Protein AF-A0A1H7M447-F1 (afdb_monomer_lite)

Structure (mmCIF, N/CA/C/O backbone):
data_AF-A0A1H7M447-F1
#
_entry.id   AF-A0A1H7M447-F1
#
loop_
_atom_site.group_PDB
_atom_site.id
_atom_site.type_symbol
_atom_site.label_atom_id
_atom_site.label_alt_id
_atom_site.label_comp_id
_atom_site.label_asym_id
_atom_site.label_entity_id
_atom_site.label_seq_id
_atom_site.pdbx_PDB_ins_code
_atom_site.Cartn_x
_atom_site.Cartn_y
_atom_site.Cartn_z
_atom_site.occupancy
_atom_site.B_iso_or_equiv
_atom_site.auth_seq_id
_atom_site.auth_comp_id
_atom_site.auth_asym_id
_atom_site.auth_atom_id
_atom_site.pdbx_PDB_model_num
ATOM 1 N N . MET A 1 1 ? 19.206 -11.344 -12.389 1.00 74.00 1 MET A N 1
ATOM 2 C CA . MET A 1 1 ? 17.912 -12.035 -12.629 1.00 74.00 1 MET A CA 1
ATOM 3 C C . MET A 1 1 ? 17.465 -12.844 -11.416 1.00 74.00 1 MET A C 1
ATOM 5 O O . MET A 1 1 ? 16.370 -12.589 -10.942 1.00 74.00 1 MET A O 1
ATOM 9 N N . ALA A 1 2 ? 18.288 -13.759 -10.884 1.00 83.44 2 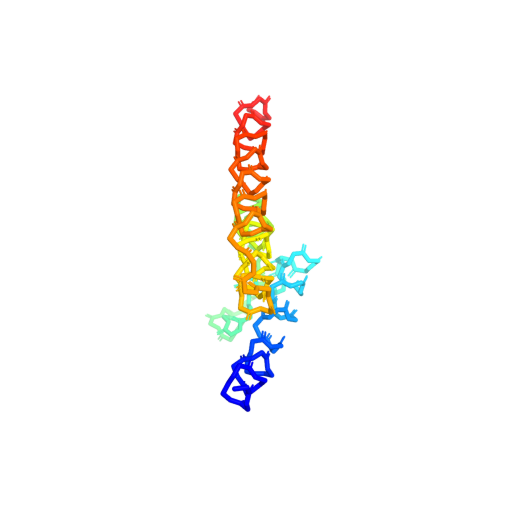ALA A N 1
ATOM 10 C CA . ALA A 1 2 ? 17.946 -14.529 -9.678 1.00 83.44 2 ALA A CA 1
ATOM 11 C C . ALA A 1 2 ? 17.678 -13.646 -8.442 1.00 83.44 2 ALA A C 1
ATOM 13 O O . ALA A 1 2 ? 16.718 -13.883 -7.719 1.00 83.44 2 ALA A O 1
ATOM 14 N N . GLU A 1 3 ? 18.465 -12.583 -8.256 1.00 86.38 3 GLU A N 1
ATOM 15 C CA . GLU A 1 3 ? 18.279 -11.600 -7.177 1.00 86.38 3 GLU A CA 1
ATOM 16 C C . GLU A 1 3 ? 16.869 -10.988 -7.183 1.00 86.38 3 GLU A C 1
ATOM 18 O O . GLU A 1 3 ? 16.180 -11.036 -6.170 1.00 86.38 3 GLU A O 1
ATOM 23 N N . ASN A 1 4 ? 16.385 -10.526 -8.344 1.00 86.69 4 ASN A N 1
ATOM 24 C CA . ASN A 1 4 ? 15.041 -9.953 -8.484 1.00 86.69 4 ASN A CA 1
ATOM 25 C C . ASN A 1 4 ? 13.939 -10.957 -8.105 1.00 86.69 4 ASN A C 1
ATOM 27 O O . ASN A 1 4 ? 12.939 -10.572 -7.506 1.00 86.69 4 ASN A O 1
ATOM 31 N N . ILE A 1 5 ? 14.115 -12.239 -8.442 1.00 88.25 5 ILE A N 1
ATOM 32 C CA . ILE A 1 5 ? 13.148 -13.299 -8.120 1.00 88.25 5 ILE A CA 1
ATOM 33 C C . ILE A 1 5 ? 13.098 -13.525 -6.608 1.00 88.25 5 ILE A C 1
ATOM 35 O O . ILE A 1 5 ? 12.013 -13.564 -6.031 1.00 88.25 5 ILE A O 1
ATOM 39 N N . ILE A 1 6 ? 14.260 -13.618 -5.956 1.00 91.62 6 ILE A N 1
ATOM 40 C CA . ILE A 1 6 ? 14.352 -13.777 -4.499 1.00 91.62 6 ILE A CA 1
ATOM 41 C C . ILE A 1 6 ? 13.711 -12.574 -3.796 1.00 91.62 6 ILE A C 1
ATOM 43 O O . ILE A 1 6 ? 12.917 -12.758 -2.873 1.00 91.62 6 ILE A O 1
ATOM 47 N N . SER A 1 7 ? 13.983 -11.351 -4.264 1.00 87.88 7 SER A N 1
ATOM 48 C CA . SER A 1 7 ? 13.352 -10.140 -3.731 1.00 87.88 7 SER A CA 1
ATOM 49 C C . SER A 1 7 ? 11.828 -10.177 -3.856 1.00 87.88 7 SER A C 1
ATOM 51 O O . SER A 1 7 ? 11.139 -9.848 -2.896 1.00 87.88 7 SER A O 1
ATOM 53 N N . ILE A 1 8 ? 11.282 -10.617 -4.996 1.00 89.31 8 ILE A N 1
ATOM 54 C CA . ILE A 1 8 ? 9.827 -10.730 -5.186 1.00 89.31 8 ILE A CA 1
ATOM 55 C C . ILE A 1 8 ? 9.230 -11.763 -4.228 1.00 89.31 8 ILE A C 1
ATOM 57 O O . ILE A 1 8 ? 8.215 -11.478 -3.598 1.00 89.31 8 ILE A O 1
ATOM 61 N N . ILE A 1 9 ? 9.865 -12.927 -4.068 1.00 93.00 9 ILE A N 1
ATOM 62 C CA . ILE A 1 9 ? 9.388 -13.976 -3.155 1.00 93.00 9 ILE A CA 1
ATOM 63 C C . ILE A 1 9 ? 9.322 -13.458 -1.713 1.00 93.00 9 ILE A C 1
ATOM 65 O O . ILE A 1 9 ? 8.329 -13.688 -1.025 1.00 93.00 9 ILE A O 1
ATOM 69 N N . LEU A 1 10 ? 10.330 -12.702 -1.269 1.00 92.56 10 LEU A N 1
ATOM 70 C CA . LEU A 1 10 ? 10.347 -12.090 0.065 1.00 92.56 10 LEU A CA 1
ATOM 71 C C . LEU A 1 10 ? 9.274 -11.008 0.255 1.00 92.56 10 LEU A C 1
ATOM 73 O O . LEU A 1 10 ? 8.860 -10.753 1.385 1.00 92.56 10 LEU A O 1
ATOM 77 N N . LEU A 1 11 ? 8.797 -10.388 -0.826 1.00 92.56 11 LEU A N 1
ATOM 78 C CA . LEU A 1 11 ? 7.714 -9.404 -0.778 1.00 92.56 11 LEU A CA 1
ATOM 79 C C . LEU A 1 11 ? 6.318 -10.041 -0.759 1.00 92.56 11 LEU A C 1
ATOM 81 O O . LEU A 1 11 ? 5.368 -9.358 -0.380 1.00 92.56 11 LEU A O 1
ATOM 85 N N . ILE A 1 12 ? 6.168 -11.326 -1.106 1.00 93.69 12 ILE A N 1
ATOM 86 C CA . ILE A 1 12 ? 4.861 -12.007 -1.105 1.00 93.69 12 ILE A CA 1
ATOM 87 C C . ILE A 1 12 ? 4.185 -11.944 0.277 1.00 93.69 12 ILE A C 1
ATOM 89 O O . ILE A 1 12 ? 3.034 -11.507 0.328 1.00 93.69 12 ILE A O 1
ATOM 93 N N . PRO A 1 13 ? 4.843 -12.293 1.404 1.00 95.19 13 PRO A N 1
ATOM 94 C CA . PRO A 1 13 ? 4.220 -12.183 2.724 1.00 95.19 13 PRO A CA 1
ATOM 95 C C . PRO A 1 13 ? 3.778 -10.756 3.057 1.00 95.19 13 PRO A C 1
ATOM 97 O O . PRO A 1 13 ? 2.707 -10.565 3.625 1.00 95.19 13 PRO A O 1
ATOM 100 N N . VAL A 1 14 ? 4.568 -9.752 2.662 1.00 94.94 14 VAL A N 1
ATOM 101 C CA . VAL A 1 14 ? 4.225 -8.335 2.859 1.00 94.94 14 VAL A CA 1
ATOM 102 C C . VAL A 1 14 ? 2.982 -7.972 2.052 1.00 94.94 14 VAL A C 1
ATOM 104 O O . VAL A 1 14 ? 2.065 -7.354 2.583 1.00 94.94 14 VAL A O 1
ATOM 107 N N . TYR A 1 15 ? 2.912 -8.398 0.790 1.00 95.12 15 TYR A N 1
ATOM 108 C CA . TYR A 1 15 ? 1.756 -8.162 -0.070 1.00 95.12 15 TYR A CA 1
ATOM 109 C C . TYR A 1 15 ? 0.487 -8.806 0.502 1.00 95.12 15 TYR A C 1
ATOM 111 O O . TYR A 1 15 ? -0.552 -8.156 0.593 1.00 95.12 15 TYR A O 1
ATOM 119 N N . VAL A 1 16 ? 0.581 -10.063 0.947 1.00 96.56 16 VAL A N 1
ATOM 120 C CA . VAL A 1 16 ? -0.530 -10.791 1.578 1.00 96.56 16 VAL A CA 1
ATOM 121 C C . VAL A 1 16 ? -0.982 -10.095 2.860 1.00 96.56 16 VAL A C 1
ATOM 123 O O . VAL A 1 16 ? -2.183 -9.924 3.057 1.00 96.56 16 VAL A O 1
ATOM 126 N N . LEU A 1 17 ? -0.045 -9.648 3.703 1.00 95.69 17 LEU A N 1
ATOM 127 C CA . LEU A 1 17 ? -0.368 -8.889 4.911 1.00 95.69 17 LEU A CA 1
ATOM 128 C C . LEU A 1 17 ? -1.087 -7.583 4.582 1.00 95.69 17 LEU A C 1
ATOM 130 O O . LEU A 1 17 ? -2.098 -7.298 5.205 1.00 95.69 17 LEU A O 1
ATOM 134 N N . LEU A 1 18 ? -0.635 -6.825 3.583 1.00 96.25 18 LEU A N 1
ATOM 135 C CA . LEU A 1 18 ? -1.301 -5.583 3.183 1.00 96.25 18 LEU A CA 1
ATOM 136 C C . LEU A 1 18 ? -2.717 -5.820 2.636 1.00 96.25 18 LEU A C 1
ATOM 138 O O . LEU A 1 18 ? -3.632 -5.061 2.955 1.00 96.25 18 LEU A O 1
ATOM 142 N N . VAL A 1 19 ? -2.924 -6.882 1.850 1.00 96.75 19 VAL A N 1
ATOM 143 C CA . VAL A 1 19 ? -4.268 -7.279 1.397 1.00 96.75 19 VAL A CA 1
ATOM 144 C C . VAL A 1 19 ? -5.139 -7.666 2.592 1.00 96.75 19 VAL A C 1
ATOM 146 O O . VAL A 1 19 ? -6.280 -7.216 2.691 1.00 96.75 19 VAL A O 1
ATOM 149 N N . PHE A 1 20 ? -4.602 -8.451 3.527 1.00 97.12 20 PHE A N 1
ATOM 150 C CA . PHE A 1 20 ? -5.299 -8.801 4.761 1.00 97.12 20 PHE A CA 1
ATOM 151 C C . PHE A 1 20 ? -5.666 -7.553 5.574 1.00 97.12 20 PHE A C 1
ATOM 153 O O . PHE A 1 20 ? -6.818 -7.417 5.972 1.00 97.12 20 PHE A O 1
ATOM 160 N N . SER A 1 21 ? -4.744 -6.606 5.750 1.00 95.62 21 SER A N 1
ATOM 161 C CA . SER A 1 21 ? -4.982 -5.342 6.454 1.00 95.62 21 SER A CA 1
ATOM 162 C C . SER A 1 21 ? -6.042 -4.471 5.783 1.00 95.62 21 SER A C 1
ATOM 164 O O . SER A 1 21 ? -6.783 -3.772 6.469 1.00 95.62 21 SER A O 1
ATOM 166 N N . TYR A 1 22 ? -6.159 -4.527 4.456 1.00 95.94 22 TYR A N 1
ATOM 167 C CA . TYR A 1 22 ? -7.202 -3.811 3.728 1.00 95.94 22 TYR A CA 1
ATOM 168 C C . TYR A 1 22 ? -8.595 -4.439 3.913 1.00 95.94 22 TYR A C 1
ATOM 170 O O . TYR A 1 22 ? -9.581 -3.714 4.067 1.00 95.94 22 TYR A O 1
ATOM 178 N N . LEU A 1 23 ? -8.680 -5.775 3.892 1.00 96.56 23 LEU A N 1
ATOM 179 C CA . LEU A 1 23 ? -9.941 -6.518 4.013 1.00 96.56 23 LEU A CA 1
ATOM 180 C C . LEU A 1 23 ? -10.437 -6.616 5.464 1.00 96.56 23 LEU A C 1
ATOM 182 O O . LEU A 1 23 ? -11.637 -6.506 5.705 1.00 96.56 23 LEU A O 1
ATOM 186 N N . TYR A 1 24 ? -9.513 -6.786 6.410 1.00 95.81 24 TYR A N 1
ATOM 187 C CA . TYR A 1 24 ? -9.756 -7.014 7.837 1.00 95.81 24 TYR A CA 1
ATOM 188 C C . TYR A 1 24 ? -8.976 -5.993 8.693 1.00 95.81 24 TYR A C 1
ATOM 190 O O . TYR A 1 24 ? -8.062 -6.352 9.448 1.00 95.81 24 TYR A O 1
ATOM 198 N N . PRO A 1 25 ? -9.270 -4.683 8.557 1.00 93.81 25 PRO A N 1
ATOM 199 C CA . PRO A 1 25 ? -8.504 -3.615 9.203 1.00 93.81 25 PRO A CA 1
ATOM 200 C C . PRO A 1 25 ? -8.565 -3.665 10.734 1.00 93.81 25 PRO A C 1
ATOM 202 O O . PRO A 1 25 ? -7.577 -3.348 11.395 1.00 93.81 25 PRO A O 1
ATOM 205 N N . GLN A 1 26 ? -9.690 -4.101 11.303 1.00 93.06 26 GLN A N 1
ATOM 206 C CA . GLN A 1 26 ? -9.867 -4.253 12.748 1.00 93.06 26 GLN A CA 1
ATOM 207 C C . GLN A 1 26 ? -8.936 -5.336 13.303 1.00 93.06 26 GLN A C 1
ATOM 209 O O . GLN A 1 26 ? -8.184 -5.122 14.257 1.00 93.06 26 GLN A O 1
ATOM 214 N N . GLU A 1 27 ? -8.971 -6.511 12.683 1.00 92.56 27 GLU A N 1
ATOM 215 C CA . GLU A 1 27 ? -8.161 -7.665 13.041 1.00 92.56 27 GLU A CA 1
ATOM 216 C C . GLU A 1 27 ? -6.682 -7.346 12.863 1.00 92.56 27 GLU A C 1
ATOM 218 O O . GLU A 1 27 ? -5.878 -7.646 13.746 1.00 92.56 27 GLU A O 1
ATOM 223 N N . SER A 1 28 ? -6.334 -6.668 11.768 1.00 93.06 28 SER A N 1
ATOM 224 C CA . SER A 1 28 ? -4.974 -6.223 11.504 1.00 93.06 28 SER A CA 1
ATOM 225 C C . SER A 1 28 ? -4.477 -5.181 12.509 1.00 93.06 28 SER A C 1
ATOM 227 O O . SER A 1 28 ? -3.306 -5.232 12.878 1.00 93.06 28 SER A O 1
ATOM 229 N N . PHE A 1 29 ? -5.319 -4.250 12.973 1.00 92.62 29 PHE A N 1
ATOM 230 C CA . PHE A 1 29 ? -4.934 -3.270 14.001 1.00 92.62 29 PHE A CA 1
ATOM 231 C C . PHE A 1 29 ? -4.579 -3.938 15.330 1.00 92.62 29 PHE A C 1
ATOM 233 O O . PHE A 1 29 ? -3.661 -3.500 16.034 1.00 92.62 29 PHE A O 1
ATOM 240 N N . MET A 1 30 ? -5.343 -4.979 15.668 1.00 92.19 30 MET A N 1
ATOM 241 C CA . MET A 1 30 ? -5.255 -5.713 16.927 1.00 92.19 30 MET A CA 1
ATOM 242 C C . MET A 1 30 ? -4.244 -6.861 16.886 1.00 92.19 30 MET A C 1
ATOM 244 O O . MET A 1 30 ? -3.967 -7.474 17.923 1.00 92.19 30 MET A O 1
ATOM 248 N N . LEU A 1 31 ? -3.674 -7.159 15.718 1.00 90.50 31 LEU A N 1
ATOM 249 C CA . LEU A 1 31 ? -2.694 -8.222 15.547 1.00 90.50 31 LEU A CA 1
ATOM 250 C C . LEU A 1 31 ? -1.488 -7.970 16.466 1.00 90.50 31 LEU A C 1
ATOM 252 O O . LEU A 1 31 ? -0.868 -6.911 16.436 1.00 90.50 31 LEU A O 1
ATOM 256 N N . GLY A 1 32 ? -1.202 -8.925 17.354 1.00 87.69 32 GLY A N 1
ATOM 257 C CA . GLY A 1 32 ? -0.127 -8.805 18.344 1.00 87.69 32 GLY A CA 1
ATOM 258 C C . GLY A 1 32 ? -0.402 -7.859 19.523 1.00 87.69 32 GLY A C 1
ATOM 259 O O . GLY A 1 32 ? 0.477 -7.717 20.367 1.00 87.69 32 GLY A O 1
ATOM 260 N N . LYS A 1 33 ? -1.591 -7.246 19.625 1.00 88.69 33 LYS A N 1
ATOM 261 C CA . LYS A 1 33 ? -1.986 -6.365 20.747 1.00 88.69 33 LYS A CA 1
ATOM 262 C C . LYS A 1 33 ? -3.075 -6.951 21.644 1.00 88.69 33 LYS A C 1
ATOM 264 O O . LYS A 1 33 ? -3.212 -6.517 22.780 1.00 88.69 33 LYS A O 1
ATOM 269 N N . ARG A 1 34 ? -3.824 -7.956 21.170 1.00 87.38 34 ARG A N 1
ATOM 270 C CA . ARG A 1 34 ? -4.959 -8.556 21.908 1.00 87.38 34 ARG A CA 1
ATOM 271 C C . ARG A 1 34 ? -4.610 -9.039 23.321 1.00 87.38 34 ARG A C 1
ATOM 273 O O . ARG A 1 34 ? -5.458 -8.979 24.193 1.00 87.38 34 ARG A O 1
ATOM 280 N N . TRP A 1 35 ? -3.373 -9.476 23.557 1.00 90.06 35 TRP A N 1
ATOM 281 C CA . TRP A 1 35 ? -2.919 -9.970 24.864 1.00 90.06 35 TRP A CA 1
ATOM 282 C C . TRP A 1 35 ? -2.718 -8.868 25.920 1.00 90.06 35 TRP A C 1
ATOM 284 O O . TRP A 1 35 ? -2.537 -9.183 27.090 1.00 90.06 35 TRP A O 1
ATOM 294 N N . GLN A 1 36 ? -2.715 -7.592 25.519 1.00 93.88 36 GLN A N 1
ATOM 295 C CA . GLN A 1 36 ? -2.464 -6.455 26.414 1.00 93.88 36 GLN A CA 1
ATOM 296 C C . GLN A 1 36 ? -3.716 -5.994 27.168 1.00 93.88 36 GLN A C 1
ATOM 298 O O . GLN A 1 36 ? -3.607 -5.208 28.106 1.00 93.88 36 GLN A O 1
ATOM 303 N N . PHE A 1 37 ? -4.895 -6.452 26.751 1.00 90.75 37 PHE A N 1
ATOM 304 C CA . PHE A 1 37 ? -6.179 -5.991 27.260 1.00 90.75 37 PHE A CA 1
ATOM 305 C C . PHE A 1 37 ? -6.883 -7.124 28.007 1.00 90.75 37 PHE A C 1
ATOM 307 O O . PHE A 1 37 ? -6.844 -8.278 27.585 1.00 90.75 37 PHE A O 1
ATOM 314 N N . SER A 1 38 ? -7.522 -6.790 29.128 1.00 87.94 38 SER A N 1
ATOM 315 C CA . SER A 1 38 ? -8.333 -7.723 29.920 1.00 87.94 38 SER A CA 1
ATOM 316 C C . SER A 1 38 ? -9.705 -8.005 29.300 1.00 87.94 38 SER A C 1
ATOM 318 O O . SER A 1 38 ? -10.332 -9.005 29.635 1.00 87.94 38 SER A O 1
ATOM 320 N N . GLU A 1 39 ? -10.163 -7.127 28.409 1.00 88.38 39 GLU A N 1
ATOM 321 C CA . GLU A 1 39 ? -11.440 -7.195 27.693 1.00 88.38 39 GLU A CA 1
ATOM 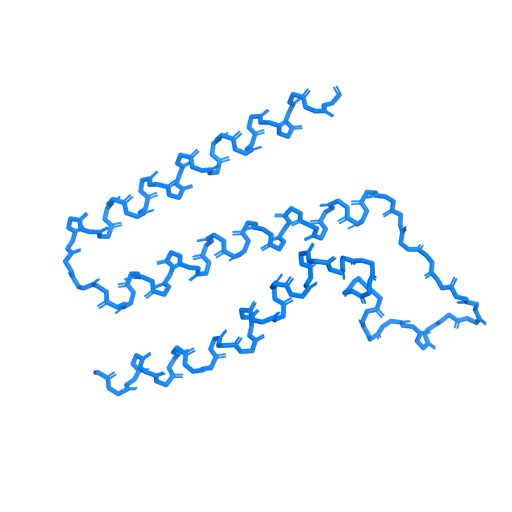322 C C . GLU A 1 39 ? -11.194 -7.117 26.183 1.00 88.38 39 GLU A C 1
ATOM 324 O O . GLU A 1 39 ? -10.105 -6.727 25.758 1.00 88.38 39 GLU A O 1
ATOM 329 N N . GLU A 1 40 ? -12.191 -7.482 25.369 1.00 84.62 40 GLU A N 1
ATOM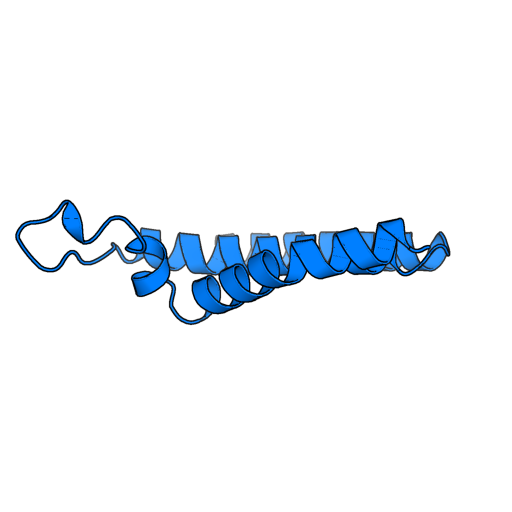 330 C CA . GLU A 1 40 ? -12.070 -7.452 23.909 1.00 84.62 40 GLU A CA 1
ATOM 331 C C . GLU A 1 40 ? -11.913 -6.004 23.408 1.00 84.62 40 GLU A C 1
ATOM 333 O O . GLU A 1 40 ? -12.843 -5.199 23.513 1.00 84.62 40 GLU A O 1
ATOM 338 N N . PRO A 1 41 ? -10.731 -5.626 22.881 1.00 84.94 41 PRO A N 1
ATOM 339 C CA . PRO A 1 41 ? -10.496 -4.254 22.476 1.00 84.94 41 PRO A CA 1
ATOM 340 C C . PRO A 1 41 ? -11.142 -4.002 21.109 1.00 84.94 41 PRO A C 1
ATOM 342 O O . PRO A 1 41 ? -11.011 -4.806 20.181 1.00 84.94 41 PRO A O 1
ATOM 345 N N . HIS A 1 42 ? -11.764 -2.833 20.945 1.00 87.12 42 HIS A N 1
ATOM 346 C CA . HIS A 1 42 ? -12.288 -2.367 19.662 1.00 87.12 42 HIS A CA 1
ATOM 347 C C . HIS A 1 42 ? -11.493 -1.154 19.164 1.00 87.12 42 HIS A C 1
ATOM 349 O O . HIS A 1 42 ? -11.309 -0.185 19.899 1.00 87.12 42 HIS A O 1
ATOM 355 N N . ALA A 1 43 ? -10.990 -1.191 17.923 1.00 88.81 43 ALA A N 1
ATOM 356 C CA . ALA A 1 43 ? -10.348 -0.027 17.323 1.00 88.81 43 ALA A CA 1
ATOM 357 C C . ALA A 1 43 ? -11.381 1.071 17.039 1.00 88.81 43 ALA A C 1
ATOM 359 O O . ALA A 1 43 ? -12.536 0.794 16.711 1.00 88.81 43 ALA A O 1
ATOM 360 N N . SER A 1 44 ? -10.951 2.327 17.146 1.00 90.56 44 SER A N 1
ATOM 361 C CA . SER A 1 44 ? -11.784 3.460 16.752 1.00 90.56 44 SER A CA 1
ATOM 362 C C . SER A 1 44 ? -12.006 3.469 15.240 1.00 90.56 44 SER A C 1
ATOM 364 O O . SER A 1 44 ? -11.153 3.020 14.472 1.00 90.56 44 SER A O 1
ATOM 366 N N . GLU A 1 45 ? -13.113 4.059 14.792 1.00 90.44 45 GLU A N 1
ATOM 367 C CA . GLU A 1 45 ? -13.405 4.199 13.360 1.00 90.44 45 GLU A CA 1
ATOM 368 C C . GLU A 1 45 ? -12.270 4.900 12.602 1.00 90.44 45 GLU A C 1
ATOM 370 O O . GLU A 1 45 ? -11.888 4.470 11.515 1.00 90.44 45 GLU A O 1
ATOM 375 N N . MET A 1 46 ? -11.657 5.922 13.211 1.00 90.00 46 MET A N 1
ATOM 376 C CA . MET A 1 46 ? -10.493 6.604 12.639 1.00 90.00 46 MET A CA 1
ATOM 377 C C . MET A 1 46 ? -9.293 5.665 12.459 1.00 90.00 46 MET A C 1
ATOM 379 O O . MET A 1 46 ? -8.617 5.732 11.435 1.00 90.00 46 MET A O 1
ATOM 383 N N . ALA A 1 47 ? -9.026 4.773 13.420 1.00 90.44 47 ALA A N 1
ATOM 384 C CA . ALA A 1 47 ? -7.934 3.805 13.313 1.00 90.44 47 ALA A CA 1
ATOM 385 C C . ALA A 1 47 ? -8.197 2.772 12.204 1.00 90.44 47 ALA A C 1
ATOM 387 O O . ALA A 1 47 ? -7.287 2.439 11.442 1.00 90.44 47 ALA A O 1
ATOM 388 N N . ILE A 1 48 ? -9.447 2.318 12.073 1.00 93.81 48 ILE A N 1
ATOM 389 C CA . ILE A 1 48 ? -9.884 1.405 11.009 1.00 93.81 48 ILE A CA 1
ATOM 390 C C . ILE A 1 48 ? -9.706 2.064 9.636 1.00 93.81 48 ILE A C 1
ATOM 392 O O . ILE A 1 48 ? -9.105 1.476 8.734 1.00 93.81 48 ILE A O 1
ATOM 396 N N . GLN A 1 49 ? -10.189 3.300 9.477 1.00 91.94 49 GLN A N 1
ATOM 397 C CA . GLN A 1 49 ? -10.045 4.062 8.236 1.00 91.94 49 GLN A CA 1
ATOM 398 C C . GLN A 1 49 ? -8.572 4.299 7.893 1.00 91.94 49 GLN A C 1
ATOM 400 O O . GLN A 1 49 ? -8.168 4.095 6.749 1.00 91.94 49 GLN A O 1
ATOM 405 N N . PHE A 1 50 ? -7.748 4.655 8.883 1.00 91.69 50 PHE A N 1
ATOM 406 C CA . PHE A 1 50 ? -6.313 4.838 8.689 1.00 91.69 50 PHE A CA 1
ATOM 407 C C . PHE A 1 50 ? -5.632 3.563 8.184 1.00 91.69 50 PHE A C 1
ATOM 409 O O . PHE A 1 50 ? -4.875 3.628 7.215 1.00 91.69 50 PHE A O 1
ATOM 416 N N . ILE A 1 51 ? -5.911 2.397 8.780 1.00 94.44 51 ILE A N 1
ATOM 417 C CA . ILE A 1 51 ? -5.355 1.126 8.290 1.00 94.44 51 ILE A CA 1
ATOM 418 C C . ILE A 1 51 ? -5.808 0.839 6.872 1.00 94.44 51 ILE A C 1
ATOM 420 O O . ILE A 1 51 ? -4.983 0.467 6.042 1.00 94.44 51 ILE A O 1
ATOM 424 N N . LYS A 1 52 ? -7.089 1.037 6.569 1.00 94.00 52 LYS A N 1
ATOM 425 C CA . LYS A 1 52 ? -7.607 0.779 5.229 1.00 94.00 52 LYS A CA 1
ATOM 426 C C . LYS A 1 52 ? -6.901 1.648 4.183 1.00 94.00 52 LYS A C 1
ATOM 428 O O . LYS A 1 52 ? -6.384 1.113 3.205 1.00 94.00 52 LYS A O 1
ATOM 433 N N . TYR A 1 53 ? -6.794 2.956 4.423 1.00 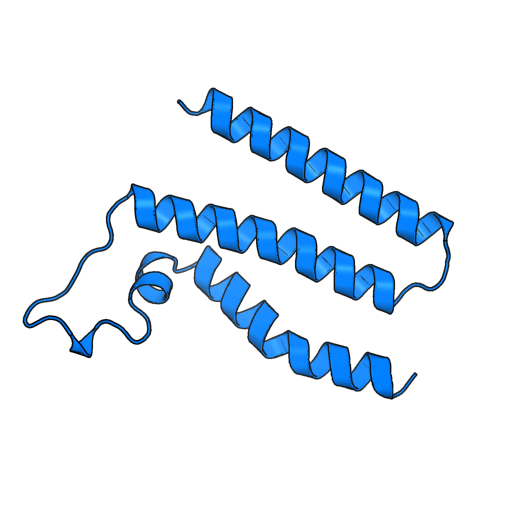93.06 53 TYR A N 1
ATOM 434 C CA . TYR A 1 53 ? -6.143 3.884 3.494 1.00 93.06 53 TYR A CA 1
ATOM 435 C C . TYR A 1 53 ? -4.632 3.677 3.393 1.00 93.06 53 TYR A C 1
ATOM 437 O O . TYR A 1 53 ? -4.082 3.712 2.294 1.00 93.06 53 TYR A O 1
ATOM 445 N N . SER A 1 54 ? -3.950 3.433 4.513 1.00 93.25 54 SER A N 1
ATOM 446 C CA . SER A 1 54 ? -2.510 3.151 4.507 1.00 93.25 54 SER A CA 1
ATOM 447 C C . SER A 1 54 ? -2.193 1.826 3.814 1.00 93.25 54 SER A C 1
ATOM 449 O O . SER A 1 54 ? -1.257 1.780 3.020 1.00 93.25 54 SER A O 1
ATOM 451 N N . SER A 1 55 ? -2.994 0.780 4.033 1.00 95.69 55 SER A N 1
ATOM 452 C CA . SER A 1 55 ? -2.835 -0.515 3.357 1.00 95.69 55 SER A CA 1
ATOM 453 C C . SER A 1 55 ? -3.063 -0.382 1.857 1.00 95.69 55 SER A C 1
ATOM 455 O O . SER A 1 55 ? -2.266 -0.871 1.063 1.00 95.69 55 SER A O 1
ATOM 457 N N . GLU A 1 56 ? -4.105 0.345 1.457 1.00 94.56 56 GLU A N 1
ATOM 458 C CA . GLU A 1 56 ? -4.397 0.636 0.056 1.00 94.56 56 GLU A CA 1
ATOM 459 C C . GLU A 1 56 ? -3.261 1.422 -0.622 1.00 94.56 56 GLU A C 1
ATOM 461 O O . GLU A 1 56 ? -2.813 1.072 -1.716 1.00 94.56 56 GLU A O 1
ATOM 466 N N . PHE A 1 57 ? -2.758 2.466 0.039 1.00 94.56 57 PHE A N 1
ATOM 467 C CA . PHE A 1 57 ? -1.627 3.253 -0.448 1.00 94.56 57 PHE A CA 1
ATOM 468 C C . PHE A 1 57 ? -0.363 2.395 -0.587 1.00 94.56 57 PHE A C 1
ATOM 470 O O . PHE A 1 57 ? 0.291 2.411 -1.631 1.00 94.56 57 PHE A O 1
ATOM 477 N N . LEU A 1 58 ? -0.039 1.602 0.437 1.00 95.56 58 LEU A N 1
ATOM 478 C CA . LEU A 1 58 ? 1.120 0.715 0.428 1.00 95.56 58 LEU A CA 1
ATOM 479 C C . LEU A 1 58 ? 1.001 -0.374 -0.642 1.00 95.56 58 LEU A C 1
ATOM 481 O O . LEU A 1 58 ? 2.003 -0.676 -1.281 1.00 95.56 58 LEU A O 1
ATOM 485 N N . LEU A 1 59 ? -0.194 -0.913 -0.906 1.00 95.88 59 LEU A N 1
ATOM 486 C CA . LEU A 1 59 ? -0.425 -1.840 -2.019 1.00 95.88 59 LEU A CA 1
ATOM 487 C C . LEU A 1 59 ? -0.126 -1.188 -3.369 1.00 95.88 59 LEU A C 1
ATOM 489 O O . LEU A 1 59 ? 0.549 -1.799 -4.199 1.00 95.88 59 LEU A O 1
ATOM 493 N N . ALA A 1 60 ? -0.580 0.047 -3.592 1.00 94.94 60 ALA A N 1
ATOM 494 C CA . ALA A 1 60 ? -0.312 0.771 -4.834 1.00 94.94 60 ALA A CA 1
ATOM 495 C C . ALA A 1 60 ? 1.195 1.028 -5.030 1.00 94.94 60 ALA A C 1
ATOM 497 O O . ALA A 1 60 ? 1.747 0.767 -6.105 1.00 94.94 60 ALA A O 1
ATOM 498 N N . VAL A 1 61 ? 1.882 1.473 -3.973 1.00 94.31 61 VAL A N 1
ATOM 499 C CA . VAL A 1 61 ? 3.333 1.711 -3.987 1.00 94.31 61 VAL A CA 1
ATOM 500 C C . VAL A 1 61 ? 4.099 0.406 -4.204 1.00 94.31 61 VAL A C 1
ATOM 502 O O . VAL A 1 61 ? 4.953 0.336 -5.085 1.00 94.31 61 VAL A O 1
ATOM 505 N N . LEU A 1 62 ? 3.772 -0.648 -3.454 1.00 94.81 62 LEU A N 1
ATOM 506 C CA . LEU A 1 62 ? 4.444 -1.942 -3.539 1.00 94.81 62 LEU A CA 1
ATOM 507 C C . LEU A 1 62 ? 4.251 -2.591 -4.914 1.00 94.81 62 LEU A C 1
ATOM 509 O O . LEU A 1 62 ? 5.214 -3.079 -5.502 1.00 94.81 62 LEU A O 1
ATOM 513 N N . THR A 1 63 ? 3.036 -2.535 -5.465 1.00 93.25 63 THR A N 1
ATOM 514 C CA . THR A 1 63 ? 2.750 -3.015 -6.826 1.00 93.25 63 THR A CA 1
ATOM 515 C C . THR A 1 63 ? 3.584 -2.252 -7.853 1.00 93.25 63 THR A C 1
ATOM 517 O O . THR A 1 63 ? 4.193 -2.862 -8.729 1.00 93.25 63 THR A O 1
ATOM 520 N N . THR A 1 64 ? 3.688 -0.927 -7.708 1.00 92.38 64 THR A N 1
ATOM 521 C CA . THR A 1 64 ? 4.536 -0.102 -8.578 1.00 92.38 64 THR A CA 1
ATOM 522 C C . THR A 1 64 ? 6.002 -0.525 -8.479 1.00 92.38 64 THR A C 1
ATOM 524 O O . THR A 1 64 ? 6.632 -0.752 -9.505 1.00 92.38 64 THR A O 1
ATOM 527 N N . ILE A 1 65 ? 6.541 -0.718 -7.271 1.00 91.44 65 ILE A N 1
ATOM 528 C CA . ILE A 1 65 ? 7.926 -1.175 -7.064 1.00 91.44 65 ILE A CA 1
ATOM 529 C C . ILE A 1 65 ? 8.173 -2.525 -7.750 1.00 91.44 65 ILE A C 1
ATOM 531 O O . ILE A 1 65 ? 9.154 -2.665 -8.479 1.00 91.44 65 ILE A O 1
ATOM 535 N N . ILE A 1 66 ? 7.274 -3.500 -7.572 1.00 91.50 66 ILE A N 1
ATOM 536 C CA . ILE A 1 66 ? 7.389 -4.824 -8.204 1.00 91.50 66 ILE A CA 1
ATOM 537 C C . ILE A 1 66 ? 7.439 -4.687 -9.732 1.00 91.50 66 ILE A C 1
ATOM 539 O O . ILE A 1 66 ? 8.297 -5.285 -10.383 1.00 91.50 66 ILE A O 1
ATOM 543 N N . LEU A 1 67 ? 6.576 -3.852 -10.313 1.00 90.75 67 LEU A N 1
ATOM 544 C CA . LEU A 1 67 ? 6.558 -3.601 -11.754 1.00 90.75 67 LEU A CA 1
ATOM 545 C C . LEU A 1 67 ? 7.852 -2.929 -12.239 1.00 90.75 67 LEU A C 1
ATOM 547 O O . LEU A 1 67 ? 8.404 -3.330 -13.263 1.00 90.75 67 LEU A O 1
ATOM 551 N N . LEU A 1 68 ? 8.390 -1.959 -11.497 1.00 89.81 68 LEU A N 1
ATOM 552 C CA . LEU A 1 68 ? 9.658 -1.302 -11.839 1.00 89.81 68 LEU A CA 1
ATOM 553 C C . LEU A 1 68 ? 10.850 -2.276 -11.826 1.00 89.81 68 LEU A C 1
ATOM 555 O O . LEU A 1 68 ? 11.772 -2.133 -12.637 1.00 89.81 68 LEU A O 1
ATOM 559 N N . VAL A 1 69 ? 10.828 -3.268 -10.931 1.00 88.25 69 VAL A N 1
ATOM 560 C CA . VAL A 1 69 ? 11.847 -4.328 -10.845 1.00 88.25 69 VAL A CA 1
ATOM 561 C C . VAL A 1 69 ? 11.717 -5.330 -11.997 1.00 88.25 69 VAL A C 1
ATOM 563 O O . VAL A 1 69 ? 12.733 -5.784 -12.527 1.00 88.25 69 VAL A O 1
ATOM 566 N N . LEU A 1 70 ? 10.489 -5.664 -12.405 1.00 89.00 70 LEU A N 1
ATOM 567 C CA . LEU A 1 70 ? 10.224 -6.602 -13.502 1.00 89.00 70 LEU A CA 1
ATOM 568 C C . LEU A 1 70 ? 10.522 -6.002 -14.882 1.00 89.00 70 LEU A C 1
ATOM 570 O O . LEU A 1 70 ? 11.072 -6.684 -15.747 1.00 89.00 70 LEU A O 1
ATOM 574 N N . PHE A 1 71 ? 10.186 -4.729 -15.097 1.00 89.88 71 PHE A N 1
ATOM 575 C CA . PHE A 1 71 ? 10.336 -4.066 -16.390 1.00 89.88 71 PHE A CA 1
ATOM 576 C C . PHE A 1 71 ? 11.555 -3.140 -16.409 1.00 89.88 71 PHE A C 1
ATOM 578 O O . PHE A 1 71 ? 11.618 -2.144 -15.689 1.00 89.88 71 PHE A O 1
ATOM 585 N N . ASN A 1 72 ? 12.518 -3.422 -17.293 1.00 87.75 72 ASN A N 1
ATOM 586 C CA . ASN A 1 72 ? 13.711 -2.580 -17.462 1.00 87.75 72 ASN A CA 1
ATOM 587 C C . ASN A 1 72 ? 13.510 -1.400 -18.436 1.00 87.75 72 ASN A C 1
ATOM 589 O O . ASN A 1 72 ? 14.367 -0.530 -18.555 1.00 87.75 72 ASN A O 1
ATOM 593 N N . ASN A 1 73 ? 12.386 -1.359 -19.154 1.00 93.75 73 ASN A N 1
ATOM 594 C CA . ASN A 1 73 ? 12.116 -0.310 -20.132 1.00 93.75 73 ASN A CA 1
ATOM 595 C C . ASN A 1 73 ? 11.762 1.016 -19.431 1.00 93.75 73 ASN A C 1
ATOM 597 O O . ASN A 1 73 ? 10.787 1.089 -18.684 1.00 93.75 73 ASN A O 1
ATOM 601 N N . VAL A 1 74 ? 12.536 2.072 -19.706 1.00 92.50 74 VAL A N 1
ATOM 602 C CA . VAL A 1 74 ? 12.380 3.399 -19.082 1.00 92.50 74 VAL A CA 1
ATOM 603 C C . VAL A 1 74 ? 10.994 3.997 -19.330 1.00 92.50 74 VAL A C 1
ATOM 605 O O . VAL A 1 74 ? 10.401 4.554 -18.410 1.00 92.50 74 VAL A O 1
ATOM 608 N N . THR A 1 75 ? 10.436 3.839 -20.530 1.00 93.62 75 THR A N 1
ATOM 609 C CA . THR A 1 75 ? 9.100 4.348 -20.862 1.00 93.62 75 THR A CA 1
ATOM 610 C C . THR A 1 75 ? 8.030 3.690 -19.996 1.00 93.62 75 THR A C 1
ATOM 612 O O . THR A 1 75 ? 7.193 4.384 -19.426 1.00 93.62 75 THR A O 1
ATOM 615 N N . ILE A 1 76 ? 8.097 2.365 -19.818 1.00 91.94 76 ILE A N 1
ATOM 616 C CA . ILE A 1 76 ? 7.164 1.621 -18.955 1.00 91.94 76 ILE A CA 1
ATOM 617 C C . ILE A 1 76 ? 7.259 2.114 -17.504 1.00 91.94 76 ILE A C 1
ATOM 619 O O . ILE A 1 76 ? 6.241 2.336 -16.850 1.00 91.94 76 ILE A O 1
ATOM 623 N N . ARG A 1 77 ? 8.480 2.347 -17.010 1.00 92.06 77 ARG A N 1
ATOM 624 C CA . ARG A 1 77 ? 8.708 2.856 -15.651 1.00 92.06 77 ARG A CA 1
ATOM 625 C C . ARG A 1 77 ? 8.087 4.234 -15.431 1.00 92.06 77 ARG A C 1
ATOM 627 O O . ARG A 1 77 ? 7.434 4.447 -14.412 1.00 92.06 77 ARG A O 1
ATOM 634 N N . LEU A 1 78 ? 8.247 5.145 -16.393 1.00 93.12 78 LEU A N 1
ATOM 635 C CA . LEU A 1 78 ? 7.652 6.482 -16.332 1.00 93.12 78 LEU A CA 1
ATOM 636 C C . LEU A 1 78 ? 6.122 6.430 -16.334 1.00 93.12 78 LEU A C 1
ATOM 638 O O . LEU A 1 78 ? 5.496 7.167 -15.576 1.00 93.12 78 LEU A O 1
ATOM 642 N N . VAL A 1 79 ? 5.521 5.538 -17.127 1.00 94.56 79 VAL A N 1
ATOM 643 C CA . VAL A 1 79 ? 4.061 5.357 -17.161 1.00 94.56 79 VAL A CA 1
ATOM 644 C C . VAL A 1 79 ? 3.533 4.894 -15.805 1.00 94.56 79 VAL A C 1
ATOM 646 O O . VAL A 1 79 ? 2.590 5.491 -15.291 1.00 94.56 79 VAL A O 1
ATOM 649 N N . PHE A 1 80 ? 4.151 3.883 -15.187 1.00 93.81 80 PHE A N 1
ATOM 650 C CA . PHE A 1 80 ? 3.723 3.421 -13.863 1.00 93.81 80 PHE A CA 1
ATOM 651 C C . PHE A 1 80 ? 3.927 4.478 -12.778 1.00 93.81 80 PHE A C 1
ATOM 653 O O . PHE A 1 80 ? 3.063 4.645 -11.921 1.00 93.81 80 PHE A O 1
ATOM 660 N N . PHE A 1 81 ? 5.024 5.234 -12.836 1.00 91.81 81 PHE A N 1
ATOM 661 C CA . PHE A 1 81 ? 5.257 6.326 -11.897 1.00 91.81 81 PHE A CA 1
ATOM 662 C C . PHE A 1 81 ? 4.216 7.446 -12.047 1.00 91.81 81 PHE A C 1
ATOM 664 O O . PHE A 1 81 ? 3.664 7.920 -11.055 1.00 91.81 81 PHE A O 1
ATOM 671 N N . ALA A 1 82 ? 3.888 7.831 -13.283 1.00 94.38 82 ALA A N 1
ATOM 672 C CA . ALA A 1 82 ? 2.838 8.805 -13.562 1.00 94.38 82 ALA A CA 1
ATOM 673 C C . ALA A 1 82 ? 1.457 8.301 -13.111 1.00 94.38 82 ALA A C 1
ATOM 675 O O . ALA A 1 82 ? 0.700 9.055 -12.502 1.00 94.38 82 ALA A O 1
ATOM 676 N N . ALA A 1 83 ? 1.146 7.022 -13.346 1.00 94.25 83 ALA A N 1
ATOM 677 C CA . ALA A 1 83 ? -0.092 6.397 -12.889 1.00 94.25 83 ALA A CA 1
ATOM 678 C C . ALA A 1 83 ? -0.202 6.402 -11.356 1.00 94.25 83 ALA A C 1
ATOM 680 O O . ALA A 1 83 ? -1.250 6.764 -10.824 1.00 94.25 83 ALA A O 1
ATOM 681 N N . LEU A 1 84 ? 0.886 6.078 -10.647 1.00 94.56 84 LEU A N 1
ATOM 682 C CA . LEU A 1 84 ? 0.943 6.156 -9.188 1.00 94.56 84 LEU A CA 1
ATOM 683 C C . LEU A 1 84 ? 0.719 7.594 -8.701 1.00 94.56 84 LEU A C 1
ATOM 685 O O . LEU A 1 84 ? -0.077 7.812 -7.793 1.00 94.56 84 LEU A O 1
ATOM 689 N N . MET A 1 85 ? 1.362 8.584 -9.325 1.00 93.94 85 MET A N 1
ATOM 690 C CA . MET A 1 85 ? 1.166 9.996 -8.975 1.00 93.94 85 MET A CA 1
ATOM 691 C C . MET A 1 85 ? -0.287 10.440 -9.173 1.00 93.94 85 MET A C 1
ATOM 693 O O . MET A 1 85 ? -0.873 11.036 -8.272 1.00 93.94 85 MET A O 1
ATOM 697 N N . LEU A 1 86 ? -0.905 10.109 -10.310 1.00 95.50 86 LEU A N 1
ATOM 698 C CA . LEU A 1 86 ? -2.318 10.414 -10.570 1.00 95.50 86 LEU A CA 1
ATOM 699 C C . LEU A 1 86 ? -3.248 9.729 -9.564 1.00 95.50 86 LEU A C 1
ATOM 701 O O . LEU A 1 86 ? -4.198 10.339 -9.070 1.00 95.50 86 LEU A O 1
ATOM 705 N N . TYR A 1 87 ? -2.962 8.475 -9.228 1.00 94.38 87 TYR A N 1
ATOM 706 C CA . TYR A 1 87 ? -3.707 7.734 -8.222 1.00 94.38 87 TYR A CA 1
ATOM 707 C C . TYR A 1 87 ? -3.632 8.405 -6.841 1.00 94.38 87 TYR A C 1
ATOM 709 O O . TYR A 1 87 ? -4.660 8.623 -6.202 1.00 94.38 87 TYR A O 1
ATOM 717 N N . ILE A 1 88 ? -2.436 8.812 -6.406 1.00 92.31 88 ILE A N 1
ATOM 718 C CA . ILE A 1 88 ? -2.239 9.506 -5.126 1.00 92.31 88 ILE A CA 1
ATOM 719 C C . ILE A 1 88 ? -2.975 10.849 -5.117 1.00 92.31 88 ILE A C 1
ATOM 721 O O . ILE A 1 88 ? -3.629 11.179 -4.129 1.00 92.31 88 ILE A O 1
ATOM 725 N N . LEU A 1 89 ? -2.916 11.608 -6.214 1.00 92.94 89 LEU A N 1
ATOM 726 C CA . LEU A 1 89 ? -3.622 12.885 -6.332 1.00 92.94 89 LEU A CA 1
ATOM 727 C C . LEU A 1 89 ? -5.140 12.702 -6.244 1.00 92.94 89 LEU A C 1
ATOM 729 O O . LEU A 1 89 ? -5.797 13.376 -5.455 1.00 92.94 89 LEU A O 1
ATOM 733 N N . THR A 1 90 ? -5.703 11.769 -7.015 1.00 92.75 90 THR A N 1
ATOM 734 C CA . THR A 1 90 ? -7.153 11.512 -7.020 1.00 92.75 90 THR A CA 1
ATOM 735 C C . THR A 1 90 ? -7.649 11.002 -5.670 1.00 92.75 90 THR A C 1
ATOM 737 O O . THR A 1 90 ? -8.647 11.513 -5.159 1.00 92.75 90 THR A O 1
ATOM 740 N N . ARG A 1 91 ? -6.931 10.065 -5.036 1.00 89.81 91 ARG A N 1
ATOM 741 C CA . ARG A 1 91 ? -7.260 9.600 -3.682 1.00 89.81 91 ARG A CA 1
ATOM 742 C C . ARG A 1 91 ? -7.107 10.693 -2.629 1.00 89.81 91 ARG A C 1
ATOM 744 O O . ARG A 1 91 ? -7.978 10.824 -1.773 1.00 89.81 91 ARG A O 1
ATOM 751 N N . GLY A 1 92 ? -6.060 11.511 -2.714 1.00 87.62 92 GLY A N 1
ATOM 752 C CA . GLY A 1 92 ? -5.861 12.656 -1.826 1.00 87.62 92 GLY A CA 1
ATOM 753 C C . GLY A 1 92 ? -7.008 13.667 -1.909 1.00 87.62 92 GLY A C 1
ATOM 754 O O . GLY A 1 92 ? -7.501 14.119 -0.879 1.00 87.62 92 GLY A O 1
ATOM 755 N N . ILE A 1 93 ? -7.490 13.967 -3.120 1.00 89.62 93 ILE A N 1
ATOM 756 C CA . ILE A 1 93 ? -8.653 14.843 -3.333 1.00 89.62 93 ILE A CA 1
ATOM 757 C C . ILE A 1 93 ? -9.924 14.218 -2.741 1.00 89.62 93 ILE A C 1
ATOM 759 O O . ILE A 1 93 ? -10.662 14.899 -2.034 1.00 89.62 93 ILE A O 1
ATOM 763 N N . GLN A 1 94 ? -10.174 12.924 -2.973 1.00 86.00 94 GLN A N 1
ATOM 764 C CA . GLN A 1 94 ? -11.341 12.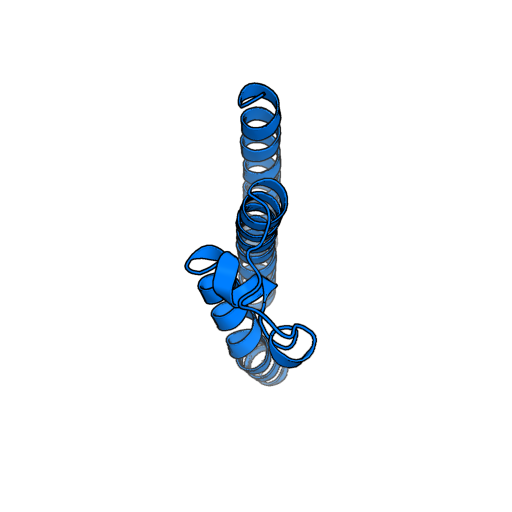234 -2.407 1.00 86.00 94 GLN A CA 1
ATOM 765 C C . GLN A 1 94 ? -11.352 12.266 -0.875 1.00 86.00 94 GLN A C 1
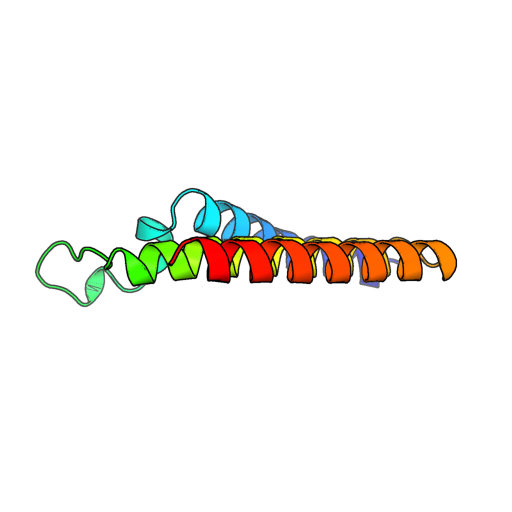ATOM 767 O O . GLN A 1 94 ? -12.393 12.537 -0.285 1.00 86.00 94 GLN A O 1
ATOM 772 N N . LEU A 1 95 ? -10.199 12.065 -0.235 1.00 83.25 95 LEU A N 1
ATOM 773 C CA . LEU A 1 95 ? -10.067 12.161 1.221 1.00 83.25 95 LEU A CA 1
ATOM 774 C C . LEU A 1 95 ? -10.378 13.567 1.753 1.00 83.25 95 LEU A C 1
ATOM 776 O O . LEU A 1 95 ? -10.932 13.694 2.840 1.00 83.25 95 LEU A O 1
ATOM 780 N N . MET A 1 96 ? -10.048 14.622 1.001 1.00 82.94 96 MET A N 1
ATOM 781 C CA . MET A 1 96 ? -10.399 15.997 1.380 1.00 82.94 96 MET A CA 1
ATOM 782 C C . MET A 1 96 ? -11.890 16.303 1.195 1.00 82.94 96 MET A C 1
ATOM 784 O O . MET A 1 96 ? -12.435 17.092 1.961 1.00 82.94 96 MET A O 1
ATOM 788 N N . LEU A 1 97 ? -12.535 15.690 0.197 1.00 82.25 97 LEU A N 1
ATOM 789 C CA . LEU A 1 97 ? -13.962 15.867 -0.100 1.00 82.25 97 LEU A CA 1
ATOM 790 C C . LEU A 1 97 ? -14.885 15.020 0.789 1.00 82.25 97 LEU A C 1
ATOM 792 O O . LEU A 1 97 ? -16.056 15.349 0.910 1.00 82.25 97 LEU A O 1
ATOM 796 N N . MET A 1 98 ? -14.376 13.947 1.400 1.00 68.56 98 MET A N 1
ATOM 797 C CA . MET A 1 98 ? -15.110 13.099 2.353 1.00 68.56 98 MET A CA 1
ATOM 798 C C . MET A 1 98 ? -15.138 13.660 3.792 1.00 68.56 98 MET A C 1
ATOM 800 O O . MET A 1 98 ? -15.479 12.925 4.717 1.00 68.56 98 MET A O 1
ATOM 804 N N . LYS A 1 99 ? -14.762 14.933 3.986 1.00 54.84 99 LYS A N 1
ATOM 805 C CA . LYS A 1 99 ? -14.948 15.662 5.250 1.00 54.84 99 LYS A CA 1
ATOM 806 C C . LYS A 1 99 ? -16.393 16.089 5.467 1.00 54.84 99 LYS A C 1
ATOM 808 O O . LYS A 1 99 ? -17.037 16.495 4.477 1.00 54.84 99 LYS A O 1
#

pLDDT: mean 90.95, std 5.76, range [54.84, 97.12]

Organism: NCBI:txid426702

Radius of gyration: 16.89 Å; chains: 1; bounding box: 33×30×51 Å

Sequence (99 aa):
MAENIISIILLIPVYVLLVFSYLYPQESFMLGKRWQFSEEPHASEMAIQFIKYSSEFLLAVLTTIILLVLFNNVTIRLVFFAALMLYILTRGIQLMLMK

Foldseek 3Di:
DVVLVVVVVVCVVVLVLLVCCQVPVFCSVCVVPCVVDPDGDTDDPVSSVVSNVVSVLVNLVVVLVNQCSVDPDPVSNVVSVVVNVVVCVVVVVVVVVVD

Secondary structure (DSSP, 8-state):
-HHHHHHHHHHHHHHHHHHHHHH-HHHHHHTTTGGG-SS-----HHHHHHHHHHHHHHHHHHHHHHHHHH---HHHHHHHHHHHHHHHHHHHHHHHHT-